Protein AF-A0A7V6GLW0-F1 (afdb_monomer_lite)

Structure (mmCIF, N/CA/C/O backbone):
data_AF-A0A7V6GLW0-F1
#
_entry.id   AF-A0A7V6GLW0-F1
#
loop_
_atom_site.group_PDB
_atom_site.id
_atom_site.type_symbol
_atom_site.label_atom_id
_atom_site.label_alt_id
_atom_site.label_comp_id
_atom_site.label_asym_id
_atom_site.label_entity_id
_atom_site.label_seq_id
_atom_site.pdbx_PDB_ins_code
_atom_site.Cartn_x
_atom_site.Cartn_y
_atom_site.Cartn_z
_atom_site.occupancy
_atom_site.B_iso_or_equiv
_atom_site.auth_seq_id
_atom_site.auth_comp_id
_atom_site.auth_asym_id
_atom_site.auth_atom_id
_atom_site.pdbx_PDB_model_num
ATOM 1 N N . MET A 1 1 ? -23.493 -5.681 39.456 1.00 42.09 1 MET A N 1
ATOM 2 C CA . MET A 1 1 ? -22.398 -4.701 39.622 1.00 42.09 1 MET A CA 1
ATOM 3 C C . MET A 1 1 ? -21.091 -5.356 39.201 1.00 42.09 1 MET A C 1
ATOM 5 O O . MET A 1 1 ? -20.483 -6.046 40.001 1.00 42.09 1 MET A O 1
ATOM 9 N N . SER A 1 2 ? -20.687 -5.198 37.941 1.00 34.03 2 SER A N 1
ATOM 10 C CA . SER A 1 2 ? -19.346 -5.561 37.465 1.00 34.03 2 SER A CA 1
ATOM 11 C C . SER A 1 2 ? -19.133 -4.948 36.084 1.00 34.03 2 SER A C 1
ATOM 13 O O . SER A 1 2 ? -19.873 -5.266 35.157 1.00 34.03 2 SER A O 1
ATOM 15 N N . GLY A 1 3 ? -18.117 -4.092 35.952 1.00 33.69 3 GLY A N 1
ATOM 16 C CA . GLY A 1 3 ? -17.464 -3.875 34.661 1.00 33.69 3 GLY A CA 1
ATOM 17 C C . GLY A 1 3 ? -17.689 -2.543 33.948 1.00 33.69 3 GLY A C 1
ATOM 18 O O . GLY A 1 3 ? -17.604 -2.523 32.727 1.00 33.69 3 GLY A O 1
ATOM 19 N N . ASN A 1 4 ? -17.887 -1.420 34.648 1.00 43.41 4 ASN A N 1
ATOM 20 C CA . ASN A 1 4 ? -17.813 -0.090 34.013 1.00 43.41 4 ASN A CA 1
ATOM 21 C C . ASN A 1 4 ? -16.354 0.394 33.798 1.00 43.41 4 ASN A C 1
ATOM 23 O O . ASN A 1 4 ? -16.052 1.574 33.934 1.00 43.41 4 ASN A O 1
ATOM 27 N N . LEU A 1 5 ? -15.434 -0.530 33.488 1.00 46.34 5 LEU A N 1
ATOM 28 C CA . LEU A 1 5 ? -14.016 -0.253 33.204 1.00 46.34 5 LEU A CA 1
ATOM 29 C C . LEU A 1 5 ? -13.705 -0.185 31.697 1.00 46.34 5 LEU A C 1
ATOM 31 O O . LEU A 1 5 ? -12.561 0.037 31.320 1.00 46.34 5 LEU A O 1
ATOM 35 N N . PHE A 1 6 ? -14.705 -0.330 30.821 1.00 50.81 6 PHE A N 1
ATOM 36 C CA . PHE A 1 6 ? -14.492 -0.432 29.368 1.00 50.81 6 PHE A CA 1
ATOM 37 C C . PHE A 1 6 ? -14.782 0.833 28.563 1.00 50.81 6 PHE A C 1
ATOM 39 O O . PHE A 1 6 ? -14.852 0.785 27.337 1.00 50.81 6 PHE A O 1
ATOM 46 N N . SER A 1 7 ? -14.898 1.979 29.220 1.00 53.25 7 SER A N 1
ATOM 47 C CA . SER A 1 7 ? -14.986 3.254 28.526 1.00 53.25 7 SER A CA 1
ATOM 48 C C . SER A 1 7 ? -14.091 4.230 29.250 1.00 53.25 7 SER A C 1
ATOM 50 O O . SER A 1 7 ? -14.503 4.862 30.218 1.00 53.25 7 SER A O 1
ATOM 52 N N . GLN A 1 8 ? -12.838 4.353 28.809 1.00 56.09 8 GLN A N 1
ATOM 53 C CA . GLN A 1 8 ? -12.172 5.622 29.045 1.00 56.09 8 GLN A CA 1
ATOM 54 C C . GLN A 1 8 ? -13.026 6.655 28.295 1.00 56.09 8 GLN A C 1
ATOM 56 O O . GLN A 1 8 ? -13.079 6.588 27.063 1.00 56.09 8 GLN A O 1
ATOM 61 N N . PRO A 1 9 ? -13.705 7.594 28.981 1.00 61.47 9 PRO A N 1
ATOM 62 C CA . PRO A 1 9 ? -14.568 8.581 28.326 1.00 61.47 9 PRO A CA 1
ATOM 63 C C . PRO A 1 9 ? -13.811 9.381 27.255 1.00 61.47 9 PRO A C 1
ATOM 65 O O . PRO A 1 9 ? -14.406 9.905 26.316 1.00 61.47 9 PRO A O 1
ATOM 68 N N . ASN A 1 10 ? -12.480 9.410 27.361 1.00 69.62 10 ASN A N 1
ATOM 69 C CA . ASN A 1 10 ? -11.580 10.006 26.394 1.00 69.62 10 ASN A CA 1
ATOM 70 C C . ASN A 1 10 ? -11.612 9.308 25.021 1.00 69.62 10 ASN A C 1
ATOM 72 O O . ASN A 1 10 ? -11.688 9.991 24.010 1.00 69.62 10 ASN A O 1
ATOM 76 N N . ILE A 1 11 ? -11.649 7.970 24.950 1.00 75.44 11 ILE A N 1
ATOM 77 C CA . ILE A 1 11 ? -11.635 7.240 23.665 1.00 75.44 11 ILE A CA 1
ATOM 78 C C . ILE A 1 11 ? -12.945 7.456 22.912 1.00 75.44 11 ILE A C 1
ATOM 80 O O . ILE A 1 11 ? -12.931 7.773 21.725 1.00 75.44 11 ILE A O 1
ATOM 84 N N . LEU A 1 12 ? -14.078 7.345 23.607 1.00 79.69 12 LEU A N 1
ATOM 85 C CA . LEU A 1 12 ? -15.385 7.584 23.002 1.00 79.69 12 LEU A CA 1
ATOM 86 C C . LEU A 1 12 ? -15.500 9.027 22.488 1.00 79.69 12 LEU A C 1
ATOM 88 O O . LEU A 1 12 ? -16.009 9.254 21.392 1.00 79.69 12 LEU A O 1
ATOM 92 N N . ASN A 1 13 ? -14.991 10.001 23.249 1.00 81.50 13 ASN A N 1
ATOM 93 C CA . ASN A 1 13 ? -14.949 11.397 22.817 1.00 81.50 13 ASN A CA 1
ATOM 94 C C . ASN A 1 13 ? -13.990 11.627 21.645 1.00 81.50 13 ASN A C 1
ATOM 96 O O . ASN A 1 13 ? -14.321 12.406 20.754 1.00 81.50 13 ASN A O 1
ATOM 100 N N . CYS A 1 14 ? -12.838 10.956 21.610 1.00 82.19 14 CYS A N 1
ATOM 101 C CA . CYS A 1 14 ? -11.927 11.003 20.469 1.00 82.19 14 CYS A CA 1
ATOM 102 C C . CYS A 1 14 ? -12.598 10.451 19.210 1.00 82.19 14 CYS A C 1
ATOM 104 O O . CYS A 1 14 ? -12.594 11.126 18.188 1.00 82.19 14 CYS A O 1
ATOM 106 N N . ILE A 1 15 ? -13.261 9.293 19.298 1.00 84.75 15 ILE A N 1
ATOM 107 C CA . ILE A 1 15 ? -14.000 8.713 18.168 1.00 84.75 15 ILE A CA 1
ATOM 108 C C . ILE A 1 15 ? -15.096 9.674 17.701 1.00 84.75 15 ILE A C 1
ATOM 110 O O . ILE A 1 15 ? -15.170 9.962 16.514 1.00 84.75 15 ILE A O 1
ATOM 114 N N . LYS A 1 16 ? -15.893 10.242 18.617 1.00 85.25 16 LYS A N 1
ATOM 115 C CA . LYS A 1 16 ? -16.924 11.242 18.277 1.00 85.25 16 LYS A CA 1
ATOM 116 C C . LYS A 1 16 ? -16.358 12.467 17.556 1.00 85.25 16 LYS A C 1
ATOM 118 O O . LYS A 1 16 ? -17.003 12.974 16.644 1.00 85.25 16 LYS A O 1
ATOM 123 N N . LYS A 1 17 ? -15.181 12.954 17.963 1.00 86.75 17 LYS A N 1
ATOM 124 C CA . LYS A 1 17 ? -14.516 14.095 17.315 1.00 86.75 17 LYS A CA 1
ATOM 125 C C . LYS A 1 17 ? -13.995 13.727 15.927 1.00 86.75 17 LYS A C 1
ATOM 127 O O . LYS A 1 17 ? -14.241 14.464 14.981 1.00 86.75 17 LYS A O 1
ATOM 132 N N . SER A 1 18 ? -13.328 12.581 15.808 1.00 86.12 18 SER A N 1
ATOM 133 C CA . SER A 1 18 ? -12.696 12.144 14.563 1.00 86.12 18 SER A CA 1
ATOM 134 C C . SER A 1 18 ? -13.682 11.592 13.534 1.00 86.12 18 SER A C 1
ATOM 136 O O . SER A 1 18 ? -13.373 11.623 12.352 1.00 86.12 18 SER A O 1
ATOM 138 N N . VAL A 1 19 ? -14.879 11.137 13.927 1.00 89.19 19 VAL A N 1
ATOM 139 C CA . VAL A 1 19 ? -15.866 10.548 12.995 1.00 89.19 19 VAL A CA 1
ATOM 140 C C . VAL A 1 19 ? -16.252 11.492 11.854 1.00 89.19 19 VAL A C 1
ATOM 142 O O . VAL A 1 19 ? -16.580 11.043 10.761 1.00 89.19 19 VAL A O 1
ATOM 145 N N . ASN A 1 20 ? -16.195 12.804 12.091 1.00 85.50 20 ASN A N 1
ATOM 146 C CA . ASN A 1 20 ? -16.520 13.808 11.080 1.00 85.50 20 ASN A CA 1
ATOM 147 C C . ASN A 1 20 ? -15.403 14.011 10.046 1.00 85.50 20 A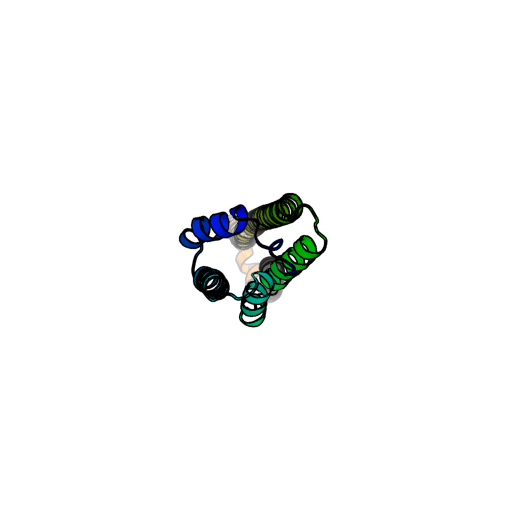SN A C 1
ATOM 149 O O . ASN A 1 20 ? -15.680 14.550 8.980 1.00 85.50 20 ASN A O 1
ATOM 153 N N . GLU A 1 21 ? -14.180 13.574 10.351 1.00 87.44 21 GLU A N 1
ATOM 154 C CA . GLU A 1 21 ? -12.999 13.646 9.479 1.00 87.44 21 GLU A CA 1
ATOM 155 C C . GLU A 1 21 ? -12.766 12.341 8.696 1.00 87.44 21 GLU A C 1
ATOM 157 O O . GLU A 1 21 ? -11.854 12.265 7.877 1.00 87.44 21 GLU A O 1
ATOM 162 N N . ILE A 1 22 ? -13.561 11.300 8.967 1.00 87.44 22 ILE A N 1
ATOM 163 C CA . ILE A 1 22 ? -13.482 10.001 8.293 1.00 87.44 22 ILE A CA 1
ATOM 164 C C . ILE A 1 22 ? -14.377 10.021 7.048 1.00 87.44 22 ILE A C 1
ATOM 166 O O . ILE A 1 22 ? -15.516 10.485 7.102 1.00 87.44 22 ILE A O 1
ATOM 170 N N . ASP A 1 23 ? -13.880 9.472 5.940 1.00 87.81 23 ASP A N 1
ATOM 171 C CA . ASP A 1 23 ? -14.654 9.283 4.711 1.00 87.81 23 ASP A CA 1
ATOM 172 C C . ASP A 1 23 ? -15.570 8.042 4.790 1.00 87.81 23 ASP A C 1
ATOM 174 O O . ASP A 1 23 ? -15.282 7.053 5.476 1.00 87.81 23 ASP A O 1
ATOM 178 N N . GLU A 1 24 ? -16.685 8.060 4.056 1.00 84.94 24 GLU A N 1
ATOM 179 C CA . GLU A 1 24 ? -17.516 6.862 3.859 1.00 84.94 24 GLU A CA 1
ATOM 180 C C . GLU A 1 24 ? -16.745 5.773 3.084 1.00 84.94 24 GLU A C 1
ATOM 182 O O . GLU A 1 24 ? -15.926 6.102 2.221 1.00 84.94 24 GLU A O 1
ATOM 187 N N . PRO A 1 25 ? -16.984 4.469 3.343 1.00 84.50 25 PRO A N 1
ATOM 188 C CA . PRO A 1 25 ? -18.034 3.879 4.193 1.00 84.50 25 PRO A CA 1
ATOM 189 C C . PRO A 1 25 ? -17.657 3.727 5.680 1.00 84.50 25 PRO A C 1
ATOM 191 O O . PRO A 1 25 ? -18.473 3.313 6.501 1.00 84.50 25 PRO A O 1
ATOM 194 N N . LEU A 1 26 ? -16.404 4.025 6.042 1.00 85.31 26 LEU A N 1
ATOM 195 C CA . LEU A 1 26 ? -15.882 3.768 7.388 1.00 85.31 26 LEU A CA 1
ATOM 196 C C . LEU A 1 26 ? -16.541 4.668 8.443 1.00 85.31 26 LEU A C 1
ATOM 198 O O . LEU A 1 26 ? -16.692 4.276 9.602 1.00 85.31 26 LEU A O 1
ATOM 202 N N . LYS A 1 27 ? -16.948 5.873 8.038 1.00 87.44 27 LYS A N 1
ATOM 203 C CA . LYS A 1 27 ? -17.690 6.811 8.877 1.00 87.44 27 LYS A CA 1
ATOM 204 C C . LYS A 1 27 ? -19.008 6.217 9.375 1.00 87.44 27 LYS A C 1
ATOM 206 O O . LYS A 1 27 ? -19.247 6.250 10.584 1.00 87.44 27 LYS A O 1
ATOM 211 N N . GLY A 1 28 ? -19.823 5.643 8.485 1.00 87.94 28 GLY A N 1
ATOM 212 C CA . GLY A 1 28 ? -21.085 5.000 8.855 1.00 87.94 28 GLY A CA 1
ATOM 213 C C . GLY A 1 28 ? -20.907 3.891 9.895 1.00 87.94 28 GLY A C 1
ATOM 214 O O . GLY A 1 28 ? -21.658 3.827 10.867 1.00 87.94 28 GLY A O 1
ATOM 215 N N . ASP A 1 29 ? -19.857 3.082 9.756 1.00 89.38 29 ASP A N 1
ATOM 216 C CA . ASP A 1 29 ? -19.553 2.000 10.696 1.00 89.38 29 ASP A CA 1
ATOM 217 C C . ASP A 1 29 ? -19.206 2.511 12.106 1.00 89.38 29 ASP A C 1
ATOM 219 O O . ASP A 1 29 ? -19.700 1.981 13.103 1.00 89.38 29 ASP A O 1
ATOM 223 N N . PHE A 1 30 ? -18.403 3.574 12.224 1.00 89.06 30 PHE A N 1
ATOM 224 C CA . PHE A 1 30 ? -18.094 4.163 13.533 1.00 89.06 30 PHE A CA 1
ATOM 225 C C . PHE A 1 30 ? -19.289 4.894 14.158 1.00 89.06 30 PHE A C 1
ATOM 227 O O . PHE A 1 30 ? -19.434 4.877 15.383 1.00 89.06 30 PHE A O 1
ATOM 234 N N . ILE A 1 31 ? -20.158 5.516 13.355 1.00 90.19 31 ILE A N 1
ATOM 235 C CA . ILE A 1 31 ? -21.414 6.107 13.847 1.00 90.19 31 ILE A CA 1
ATOM 236 C C . ILE A 1 31 ? -22.307 5.013 14.436 1.00 90.19 31 ILE A C 1
ATOM 238 O O . ILE A 1 31 ? -22.805 5.163 15.551 1.00 90.19 31 ILE A O 1
ATOM 242 N N . GLU A 1 32 ? -22.435 3.880 13.749 1.00 90.00 32 GLU A N 1
ATOM 243 C CA . GLU A 1 32 ? -23.204 2.732 14.228 1.00 90.00 32 GLU A CA 1
ATOM 244 C C . GLU A 1 32 ? -22.645 2.184 15.554 1.00 90.00 32 GLU A C 1
ATOM 246 O O . GLU A 1 32 ? -23.405 1.879 16.476 1.00 90.00 32 GLU A O 1
ATOM 251 N N . VAL A 1 33 ? -21.316 2.132 15.711 1.00 90.19 33 VAL A N 1
ATOM 252 C CA . VAL A 1 33 ? -20.667 1.773 16.987 1.00 90.19 33 VAL A CA 1
ATOM 253 C C . VAL A 1 33 ? -21.061 2.739 18.109 1.00 90.19 33 VAL A C 1
ATOM 255 O O . VAL A 1 33 ? -21.391 2.295 19.213 1.00 90.19 33 VAL A O 1
ATOM 258 N N . LEU A 1 34 ? -21.043 4.050 17.846 1.00 88.81 34 LEU A N 1
ATOM 259 C CA . LEU A 1 34 ? -21.424 5.073 18.824 1.00 88.81 34 LEU A CA 1
ATOM 260 C C . LEU A 1 34 ? -22.904 4.970 19.210 1.00 88.81 34 LEU A C 1
ATOM 262 O O . LEU A 1 34 ? -23.229 5.062 20.393 1.00 88.81 34 LEU A O 1
ATOM 266 N N . GLU A 1 35 ? -23.790 4.744 18.240 1.00 89.62 35 GLU A N 1
ATOM 267 C CA . GLU A 1 35 ? -25.215 4.537 18.493 1.00 89.62 35 GLU A CA 1
ATOM 268 C C . GLU A 1 35 ? -25.476 3.281 19.317 1.00 89.62 35 GLU A C 1
ATOM 270 O O . GLU A 1 35 ? -26.240 3.321 20.279 1.00 89.62 35 GLU A O 1
ATOM 275 N N . ASN A 1 36 ? -24.843 2.165 18.957 1.00 87.12 36 ASN A N 1
ATOM 276 C CA . ASN A 1 36 ? -24.974 0.900 19.668 1.00 87.12 36 ASN A CA 1
ATOM 277 C C . ASN A 1 36 ? -24.514 1.039 21.120 1.00 87.12 36 ASN A C 1
ATOM 279 O O . ASN A 1 36 ? -25.212 0.603 22.037 1.00 87.12 36 ASN A O 1
ATOM 283 N N . TYR A 1 37 ? -23.399 1.734 21.345 1.00 86.06 37 TYR A N 1
ATOM 284 C CA . TYR A 1 37 ? -22.947 2.071 22.690 1.00 86.06 37 TYR A CA 1
ATOM 285 C C . TYR A 1 37 ? -23.962 2.949 23.442 1.00 86.06 37 TYR A C 1
ATOM 287 O O . TYR A 1 37 ? -24.303 2.659 24.588 1.00 86.06 37 TYR A O 1
ATOM 295 N N . SER A 1 38 ? -24.508 3.987 22.798 1.00 83.69 38 SER A N 1
ATOM 296 C CA . SER A 1 38 ? -25.563 4.834 23.374 1.00 83.69 38 SER A CA 1
ATOM 297 C C . SER A 1 38 ? -26.857 4.073 23.691 1.00 83.69 38 SER A C 1
ATOM 299 O O . SER A 1 38 ? -27.555 4.446 24.631 1.00 83.69 38 SER A O 1
ATOM 301 N N . LYS A 1 39 ? -27.157 2.992 22.959 1.00 87.50 39 LYS A N 1
ATOM 302 C CA . LYS A 1 39 ? -28.281 2.069 23.207 1.00 87.50 39 LYS A CA 1
ATOM 303 C C . LYS A 1 39 ? -28.014 1.086 24.362 1.00 87.50 39 LYS A C 1
ATOM 305 O O . LYS A 1 39 ? -28.882 0.280 24.682 1.00 87.50 39 LYS A O 1
ATOM 310 N N . GLY A 1 40 ? -26.844 1.151 25.003 1.00 81.88 40 GLY A N 1
ATOM 311 C CA . GLY A 1 40 ? -26.488 0.332 26.164 1.00 81.88 40 GLY A CA 1
ATOM 312 C C . GLY A 1 40 ? -25.683 -0.930 25.845 1.00 81.88 40 GLY A C 1
ATOM 313 O O . GLY A 1 40 ? -25.433 -1.722 26.754 1.00 81.88 40 GLY A O 1
ATOM 314 N N . LEU A 1 41 ? -25.248 -1.133 24.593 1.00 85.25 41 LEU A N 1
ATOM 315 C CA . LEU A 1 41 ? -24.310 -2.210 24.264 1.00 85.25 41 LEU A CA 1
ATOM 316 C C . LEU A 1 41 ? -22.924 -1.910 24.841 1.00 85.25 41 LEU A C 1
ATOM 318 O O . LEU A 1 41 ? -22.447 -0.774 24.837 1.00 85.25 41 LEU A O 1
ATOM 322 N N . VAL A 1 42 ? -22.235 -2.959 25.287 1.00 84.50 42 VAL A N 1
ATOM 323 C CA . VAL A 1 42 ? -20.839 -2.846 25.713 1.00 84.50 42 VAL A CA 1
ATOM 324 C C . VAL A 1 42 ? -19.992 -2.434 24.507 1.00 84.50 42 VAL A C 1
ATOM 326 O O . VAL A 1 42 ? -20.125 -3.000 23.424 1.00 84.50 42 VAL A O 1
ATOM 329 N N . PHE A 1 43 ? -19.086 -1.468 24.691 1.00 81.44 43 PHE A N 1
ATOM 330 C CA . PHE A 1 43 ? -18.266 -0.903 23.609 1.00 81.44 43 PHE A CA 1
ATOM 331 C C . PHE A 1 43 ? -17.520 -1.972 22.788 1.00 81.44 43 PHE A C 1
ATOM 333 O O . PHE A 1 43 ? -17.482 -1.913 21.561 1.00 81.44 43 PHE A O 1
ATOM 340 N N . LYS A 1 44 ? -17.000 -3.005 23.460 1.00 84.31 44 LYS A N 1
ATOM 341 C CA . LYS A 1 44 ? -16.382 -4.182 22.831 1.00 84.31 44 LYS A CA 1
ATOM 342 C C . LYS A 1 44 ? -17.325 -4.897 21.859 1.00 84.31 44 LYS A C 1
ATOM 344 O O . LYS A 1 44 ? -16.897 -5.297 20.780 1.00 84.31 44 LYS A O 1
ATOM 349 N N . ASP A 1 45 ? -18.583 -5.086 22.238 1.00 86.62 45 ASP A N 1
ATOM 350 C CA . ASP A 1 45 ? -19.549 -5.812 21.415 1.00 86.62 45 ASP A CA 1
ATOM 351 C C . ASP A 1 45 ? -20.033 -4.955 20.243 1.00 86.62 45 ASP A C 1
ATOM 353 O O . ASP A 1 45 ? -20.178 -5.473 19.138 1.00 86.62 45 ASP A O 1
ATOM 357 N N . ALA A 1 46 ? -20.149 -3.637 20.433 1.00 87.69 46 ALA A N 1
ATOM 358 C CA . ALA A 1 46 ? -20.385 -2.697 19.338 1.00 87.69 46 ALA A CA 1
ATOM 359 C C . ALA A 1 46 ? -19.256 -2.750 18.285 1.00 87.69 46 ALA A C 1
ATOM 361 O O . ALA A 1 46 ? -19.531 -2.858 17.092 1.00 87.69 46 ALA A O 1
ATOM 362 N N . LEU A 1 47 ? -17.986 -2.778 18.712 1.00 86.88 47 LEU A N 1
ATOM 363 C CA . LEU A 1 47 ? -16.844 -2.953 17.803 1.00 86.88 47 LEU A CA 1
ATOM 364 C C 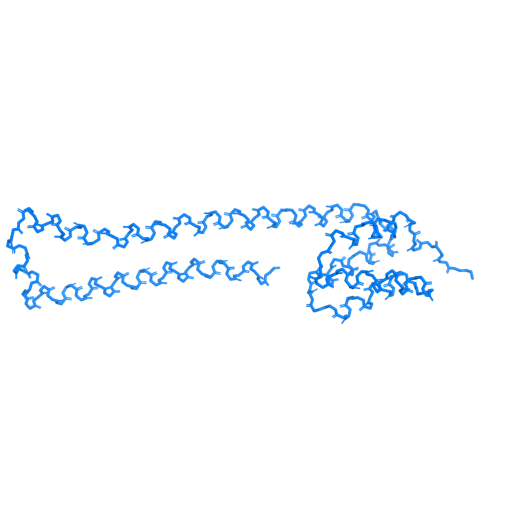. LEU A 1 47 ? -16.847 -4.318 17.098 1.00 86.88 47 LEU A C 1
ATOM 366 O O . LEU A 1 47 ? -16.506 -4.401 15.923 1.00 86.88 47 LEU A O 1
ATOM 370 N N . LYS A 1 48 ? -17.262 -5.398 17.771 1.00 89.19 48 LYS A N 1
ATOM 371 C CA . LYS A 1 48 ? -17.387 -6.721 17.132 1.00 89.19 48 LYS A CA 1
ATOM 372 C C . LYS A 1 48 ? -18.450 -6.755 16.036 1.00 89.19 48 LYS A C 1
ATOM 374 O O . LYS A 1 48 ? -18.270 -7.478 15.060 1.00 89.19 48 LYS A O 1
ATOM 379 N N . ILE A 1 49 ? -19.546 -6.012 16.195 1.00 89.44 49 ILE A N 1
ATOM 380 C CA . ILE A 1 49 ? -20.573 -5.878 15.152 1.00 89.44 49 ILE A CA 1
ATOM 381 C C . ILE A 1 49 ? -19.966 -5.199 13.919 1.00 89.44 49 ILE A C 1
ATOM 383 O O . ILE A 1 49 ? -20.099 -5.723 12.816 1.00 89.44 49 ILE A O 1
ATOM 387 N N . MET A 1 50 ? -19.210 -4.115 14.120 1.00 89.69 50 MET A N 1
ATOM 388 C CA . MET A 1 50 ? -18.469 -3.444 13.048 1.00 89.69 50 MET A CA 1
ATOM 389 C C . MET A 1 50 ? -17.480 -4.386 12.343 1.00 89.69 50 MET A C 1
ATOM 391 O O . MET A 1 50 ? -17.455 -4.428 11.118 1.00 89.69 50 MET A O 1
ATOM 395 N N . ILE A 1 51 ? -16.705 -5.182 13.092 1.00 89.12 51 ILE A N 1
ATOM 396 C CA . ILE A 1 51 ? -15.774 -6.167 12.510 1.00 89.12 51 ILE A CA 1
ATOM 397 C C . ILE A 1 51 ? -16.518 -7.180 11.633 1.00 89.12 51 ILE A C 1
ATOM 399 O O . ILE A 1 51 ? -16.067 -7.481 10.539 1.00 89.12 51 ILE A O 1
ATOM 403 N N . LYS A 1 52 ? -17.664 -7.697 12.091 1.00 87.56 52 LYS A N 1
ATOM 404 C CA . LYS A 1 52 ? -18.437 -8.700 11.339 1.00 87.56 52 LYS A CA 1
ATOM 405 C C . LYS A 1 52 ? -19.053 -8.166 10.048 1.00 87.56 52 LYS A C 1
ATOM 407 O O . LYS A 1 52 ? -19.307 -8.951 9.143 1.00 87.56 52 LYS A O 1
ATOM 412 N N . LYS A 1 53 ? -19.362 -6.872 10.003 1.00 86.62 53 LYS A N 1
ATOM 413 C CA . LYS A 1 53 ? -19.980 -6.208 8.850 1.00 86.62 53 LYS A CA 1
ATOM 414 C C . LYS A 1 53 ? -18.943 -5.771 7.809 1.00 86.62 53 LYS A C 1
ATOM 416 O O . LYS A 1 53 ? -19.296 -5.561 6.654 1.00 86.62 53 LYS A O 1
ATOM 421 N N . ASN A 1 54 ? -17.685 -5.617 8.216 1.00 83.69 54 ASN A N 1
ATOM 422 C CA . ASN A 1 54 ? -16.624 -5.089 7.375 1.00 83.69 54 ASN A CA 1
ATOM 423 C C . ASN A 1 54 ? -15.742 -6.209 6.804 1.00 83.69 54 ASN A C 1
ATOM 425 O O . ASN A 1 54 ? -15.096 -6.936 7.552 1.00 83.69 54 ASN A O 1
ATOM 429 N N . ASP A 1 55 ? -15.638 -6.285 5.477 1.00 77.19 55 ASP A N 1
ATOM 430 C CA . ASP A 1 55 ? -14.802 -7.275 4.777 1.00 77.19 55 ASP A CA 1
ATOM 431 C C . ASP A 1 55 ? -13.291 -6.950 4.817 1.00 77.19 55 ASP A C 1
ATOM 433 O O . ASP A 1 55 ? -12.451 -7.706 4.318 1.00 77.19 55 ASP A O 1
ATOM 437 N N . SER A 1 56 ? -12.900 -5.806 5.385 1.00 85.94 56 SER A N 1
ATOM 438 C CA . SER A 1 56 ? -11.498 -5.395 5.452 1.00 85.94 56 SER A CA 1
ATOM 439 C C . SER A 1 56 ? -10.734 -6.115 6.563 1.00 85.94 56 SER A C 1
ATOM 441 O O . SER A 1 56 ? -10.796 -5.750 7.741 1.00 85.94 56 SER A O 1
ATOM 443 N N . ARG A 1 57 ? -9.880 -7.064 6.162 1.00 83.00 57 ARG A N 1
ATOM 444 C CA . ARG A 1 57 ? -8.955 -7.789 7.053 1.00 83.00 57 ARG A CA 1
ATOM 445 C C . ARG A 1 57 ? -8.074 -6.868 7.908 1.00 83.00 57 ARG A C 1
ATOM 447 O O . ARG A 1 57 ? -7.773 -7.183 9.056 1.00 83.00 57 ARG A O 1
ATOM 454 N N . SER A 1 58 ? -7.660 -5.720 7.372 1.00 80.88 58 SER A N 1
ATOM 455 C CA . SER A 1 58 ? -6.860 -4.740 8.122 1.00 80.88 58 SER A CA 1
ATOM 456 C C . SER A 1 58 ? -7.638 -4.165 9.307 1.00 80.88 58 SER A C 1
ATOM 458 O O . SER A 1 58 ? -7.084 -4.002 10.391 1.00 80.88 58 SER A O 1
ATOM 460 N N . ILE A 1 59 ? -8.929 -3.885 9.114 1.00 83.94 59 ILE A N 1
ATOM 461 C CA . ILE A 1 59 ? -9.799 -3.327 10.154 1.00 83.94 59 ILE A CA 1
ATOM 462 C C . ILE A 1 59 ? -10.106 -4.389 11.210 1.00 83.94 59 ILE A C 1
ATOM 464 O O . ILE A 1 59 ? -10.023 -4.098 12.402 1.00 83.94 59 ILE A O 1
ATOM 468 N N . GLU A 1 60 ? -10.358 -5.630 10.791 1.00 88.31 60 GLU A N 1
ATOM 469 C CA . GLU A 1 60 ? -10.520 -6.767 11.699 1.00 88.31 60 GLU A CA 1
ATOM 470 C C . GLU A 1 60 ? -9.306 -6.941 12.624 1.00 88.31 60 GLU A C 1
ATOM 472 O O . GLU A 1 60 ? -9.474 -7.039 13.841 1.00 88.31 60 GLU A O 1
ATOM 477 N N . ILE A 1 61 ? -8.085 -6.936 12.074 1.00 84.06 61 ILE A N 1
ATOM 478 C CA . ILE A 1 61 ? -6.848 -7.102 12.854 1.00 84.06 61 ILE A CA 1
ATOM 479 C C . ILE A 1 61 ? -6.675 -5.956 13.858 1.00 84.06 61 ILE A C 1
ATOM 481 O O . ILE A 1 61 ? -6.405 -6.207 15.036 1.00 84.06 61 ILE A O 1
ATOM 485 N N . ILE A 1 62 ? -6.858 -4.705 13.419 1.00 85.56 62 ILE A N 1
ATOM 486 C CA . ILE A 1 62 ? -6.684 -3.522 14.273 1.00 85.56 62 ILE A CA 1
ATOM 487 C C . ILE A 1 62 ? -7.709 -3.518 15.411 1.00 85.56 62 ILE A C 1
ATOM 489 O O . ILE A 1 62 ? -7.335 -3.348 16.572 1.00 85.56 62 ILE A O 1
ATOM 493 N N . LEU A 1 63 ? -8.993 -3.730 15.105 1.00 87.62 63 LEU A N 1
ATOM 494 C CA . LEU A 1 63 ? -10.064 -3.668 16.101 1.00 87.62 63 LEU A CA 1
ATOM 495 C C . LEU A 1 63 ? -10.049 -4.874 17.049 1.00 87.62 63 LEU A C 1
ATOM 497 O O . LEU A 1 63 ? -10.257 -4.706 18.250 1.00 87.62 63 LEU A O 1
ATOM 501 N N . SER A 1 64 ? -9.742 -6.075 16.557 1.00 86.62 64 SER A N 1
ATOM 502 C CA . SER A 1 64 ? -9.592 -7.267 17.407 1.00 86.62 64 SER A CA 1
ATOM 503 C C . SER A 1 64 ? -8.381 -7.146 18.330 1.00 86.62 64 SER A C 1
ATOM 505 O O . SER A 1 64 ? -8.470 -7.466 19.517 1.00 86.62 64 SER A O 1
ATOM 507 N N . GLY A 1 65 ? -7.261 -6.631 17.809 1.00 84.31 65 GLY A N 1
ATOM 508 C CA . GLY A 1 65 ? -6.073 -6.319 18.599 1.00 84.31 65 GLY A CA 1
ATOM 509 C C . GLY A 1 65 ? -6.355 -5.259 19.662 1.00 84.31 65 GLY A C 1
ATOM 510 O O . GLY A 1 65 ? -5.966 -5.438 20.813 1.00 84.31 65 GLY A O 1
ATOM 511 N N . PHE A 1 66 ? -7.109 -4.214 19.311 1.00 84.81 66 PHE A N 1
ATOM 512 C CA . PHE A 1 66 ? -7.559 -3.185 20.248 1.00 84.81 66 PHE A CA 1
ATOM 513 C C . PHE A 1 66 ? -8.427 -3.771 21.371 1.00 84.81 66 PHE A C 1
ATOM 515 O O . PHE A 1 66 ? -8.171 -3.508 22.546 1.00 84.81 66 PHE A O 1
ATOM 522 N N . ILE A 1 67 ? -9.421 -4.598 21.029 1.00 84.56 67 ILE A N 1
ATOM 523 C CA . ILE A 1 67 ? -10.289 -5.279 22.002 1.00 84.56 67 ILE A CA 1
ATOM 524 C C . ILE A 1 67 ? -9.447 -6.137 22.959 1.00 84.56 67 ILE A C 1
ATOM 526 O O . ILE A 1 67 ? -9.583 -6.019 24.177 1.00 84.56 67 ILE A O 1
ATOM 530 N N . ALA A 1 68 ? -8.523 -6.941 22.425 1.00 84.50 68 ALA A N 1
ATOM 531 C CA . ALA A 1 68 ? -7.645 -7.794 23.221 1.00 84.50 68 ALA A CA 1
ATOM 532 C C . ALA A 1 68 ? -6.677 -6.994 24.113 1.00 84.50 68 ALA A C 1
ATOM 534 O O . ALA A 1 68 ? -6.425 -7.383 25.255 1.00 84.50 68 ALA A O 1
ATOM 535 N N . ALA A 1 69 ? -6.139 -5.877 23.614 1.00 78.38 69 ALA A N 1
ATOM 536 C CA . ALA A 1 69 ? -5.268 -4.976 24.368 1.00 78.38 69 ALA A CA 1
ATOM 537 C C . ALA A 1 69 ? -6.015 -4.315 25.540 1.00 78.38 69 ALA A C 1
ATOM 539 O O . ALA A 1 69 ? -5.485 -4.247 26.654 1.00 78.38 69 ALA A O 1
ATOM 540 N N . ASN A 1 70 ? -7.258 -3.891 25.304 1.00 78.81 70 ASN A N 1
ATOM 541 C CA . ASN A 1 70 ? -8.125 -3.287 26.312 1.00 78.81 70 ASN A CA 1
ATOM 542 C C . ASN A 1 70 ? -8.548 -4.304 27.392 1.00 78.81 70 ASN A C 1
ATOM 544 O O . ASN A 1 70 ? -8.508 -4.002 28.579 1.00 78.81 70 ASN A O 1
ATOM 548 N N . GLU A 1 71 ? -8.877 -5.543 27.009 1.00 78.75 71 GLU A N 1
ATOM 549 C CA . GLU A 1 71 ? -9.216 -6.623 27.954 1.00 78.75 71 GLU A CA 1
ATOM 550 C C . GLU A 1 71 ? -8.058 -7.025 28.866 1.00 78.75 71 GLU A C 1
ATOM 552 O O . GLU A 1 71 ? -8.271 -7.340 30.034 1.00 78.75 71 GLU A O 1
ATOM 557 N N . LYS A 1 72 ? -6.829 -7.001 28.343 1.00 78.12 72 LYS A N 1
ATOM 558 C CA . LYS A 1 72 ? -5.617 -7.303 29.113 1.00 78.12 72 LYS A CA 1
ATOM 559 C C . LYS A 1 72 ? -5.162 -6.139 30.004 1.00 78.12 72 LYS A C 1
ATOM 561 O O . LYS A 1 72 ? -4.167 -6.291 30.705 1.00 78.12 72 LYS A O 1
ATOM 566 N N . GLY A 1 73 ? -5.844 -4.987 29.963 1.00 67.44 73 GLY A N 1
ATOM 567 C CA . GLY A 1 73 ? -5.465 -3.786 30.716 1.00 67.44 73 GLY A CA 1
ATOM 568 C C . GLY A 1 73 ? -4.132 -3.175 30.270 1.00 67.44 73 GLY A C 1
ATOM 569 O O . GLY A 1 73 ? -3.471 -2.497 31.051 1.00 67.44 73 GLY A O 1
ATOM 570 N N . THR A 1 74 ? -3.703 -3.450 29.034 1.00 69.62 74 THR A N 1
ATOM 571 C CA . THR A 1 74 ? -2.464 -2.882 28.483 1.00 69.62 74 THR A CA 1
ATOM 572 C C . THR A 1 74 ? -2.642 -1.403 28.147 1.00 69.62 74 THR A C 1
ATOM 574 O O . THR A 1 74 ? -3.765 -0.929 27.979 1.00 69.62 74 THR A O 1
ATOM 577 N N . ASP A 1 75 ? -1.540 -0.657 28.034 1.00 77.31 75 ASP A N 1
ATOM 578 C CA . ASP A 1 75 ? -1.597 0.746 27.618 1.00 77.31 75 ASP A CA 1
ATOM 579 C C . ASP A 1 75 ? -2.110 0.864 26.172 1.00 77.31 75 ASP A C 1
ATOM 581 O O . ASP A 1 75 ? -1.385 0.667 25.193 1.00 77.31 75 ASP A O 1
ATOM 585 N N . ILE A 1 76 ? -3.394 1.191 26.053 1.00 71.44 76 ILE A N 1
ATOM 586 C CA . ILE A 1 76 ? -4.110 1.361 24.789 1.00 71.44 76 ILE A CA 1
ATOM 587 C C . ILE A 1 76 ? -3.471 2.475 23.953 1.00 71.44 76 ILE A C 1
ATOM 589 O O . ILE A 1 76 ? -3.418 2.364 22.728 1.00 71.44 76 ILE A O 1
ATOM 593 N N . ASN A 1 77 ? -2.931 3.517 24.598 1.00 76.88 77 ASN A N 1
ATOM 594 C CA . ASN A 1 77 ? -2.249 4.599 23.892 1.00 76.88 77 ASN A CA 1
ATOM 595 C C . ASN A 1 77 ? -0.990 4.073 23.204 1.00 76.88 77 ASN A C 1
ATOM 597 O O . ASN A 1 77 ? -0.733 4.425 22.054 1.00 76.88 77 ASN A O 1
ATOM 601 N N . LYS A 1 78 ? -0.248 3.170 23.855 1.00 76.69 78 LYS A N 1
ATOM 602 C CA . LYS A 1 78 ? 0.912 2.500 23.255 1.00 76.69 78 LYS A CA 1
ATOM 603 C C . LYS A 1 78 ? 0.515 1.603 22.080 1.00 76.69 78 LYS A C 1
ATOM 605 O O . LYS A 1 78 ? 1.180 1.644 21.047 1.00 76.69 78 LYS A O 1
ATOM 610 N N . PHE A 1 79 ? -0.568 0.827 22.203 1.00 81.31 79 PHE A N 1
ATOM 611 C CA . PHE A 1 79 ? -1.061 -0.008 21.097 1.00 81.31 79 PHE A CA 1
ATOM 612 C C . PHE A 1 79 ? -1.473 0.841 19.886 1.00 81.31 79 PHE A C 1
ATOM 614 O O . PHE A 1 79 ? -1.000 0.591 18.779 1.00 81.31 79 PHE A O 1
ATOM 621 N N . ILE A 1 80 ? -2.299 1.873 20.096 1.00 75.38 80 ILE A N 1
ATOM 622 C CA . ILE A 1 80 ? -2.750 2.775 19.027 1.00 75.38 80 ILE A CA 1
ATOM 623 C C . ILE A 1 80 ? -1.562 3.505 18.394 1.00 75.38 80 ILE A C 1
ATOM 625 O O . ILE A 1 80 ? -1.481 3.553 17.170 1.00 75.38 80 ILE A O 1
ATOM 629 N N . SER A 1 81 ? -0.620 4.020 19.192 1.00 83.38 81 SER A N 1
ATOM 630 C CA . SER A 1 81 ? 0.573 4.701 18.663 1.00 83.38 81 SER A CA 1
ATOM 631 C C . SER A 1 81 ? 1.399 3.766 17.779 1.00 83.38 81 SER A C 1
ATOM 633 O O . SER A 1 81 ? 1.758 4.139 16.670 1.00 83.38 81 SER A O 1
ATOM 635 N N . CYS A 1 82 ? 1.583 2.510 18.199 1.00 84.38 82 CYS A N 1
ATOM 636 C CA . CYS A 1 82 ? 2.271 1.497 17.400 1.00 84.38 82 CYS A CA 1
ATOM 637 C C . CYS A 1 82 ? 1.551 1.196 16.071 1.00 84.38 82 CYS A C 1
ATOM 639 O O . CYS A 1 82 ? 2.200 1.093 15.032 1.00 84.38 82 CYS A O 1
ATOM 641 N N . GLN A 1 83 ? 0.216 1.098 16.068 1.00 84.94 83 GLN A N 1
ATOM 642 C CA . GLN A 1 83 ? -0.545 0.912 14.824 1.00 84.94 83 GLN A CA 1
ATOM 643 C C . GLN A 1 83 ? -0.482 2.150 13.914 1.00 84.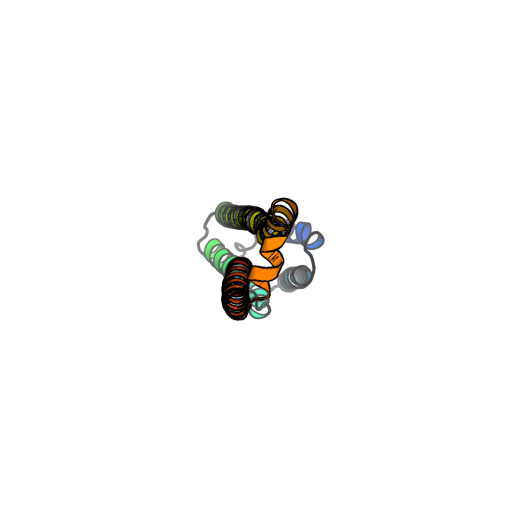94 83 GLN A C 1
ATOM 645 O O . GLN A 1 83 ? -0.383 2.011 12.695 1.00 84.94 83 GLN A O 1
ATOM 650 N N . ILE A 1 84 ? -0.506 3.360 14.482 1.00 83.69 84 ILE A N 1
ATOM 651 C CA . ILE A 1 84 ? -0.345 4.611 13.726 1.00 83.69 84 ILE A CA 1
ATOM 652 C C . ILE A 1 84 ? 1.038 4.667 13.073 1.00 83.69 84 ILE A C 1
ATOM 654 O O . ILE A 1 84 ? 1.129 5.001 11.889 1.00 83.69 84 ILE A O 1
ATOM 658 N N . ASP A 1 85 ? 2.092 4.320 13.810 1.00 86.12 85 ASP A N 1
ATOM 659 C CA . ASP A 1 85 ? 3.459 4.281 13.287 1.00 86.12 85 ASP A CA 1
ATOM 660 C C . ASP A 1 85 ? 3.576 3.260 12.148 1.00 86.12 85 ASP A C 1
ATOM 662 O O . ASP A 1 85 ? 4.045 3.608 11.065 1.00 86.12 85 ASP A O 1
ATOM 666 N N . TYR A 1 86 ? 3.006 2.062 12.315 1.00 86.81 86 TYR A N 1
ATOM 667 C CA . TYR A 1 86 ? 2.936 1.050 11.257 1.00 86.81 86 TYR A CA 1
ATOM 668 C C . TYR A 1 86 ? 2.202 1.547 9.993 1.00 86.81 86 TYR A C 1
ATOM 670 O O . TYR A 1 86 ? 2.681 1.368 8.869 1.00 86.81 86 TYR A O 1
ATOM 678 N N . 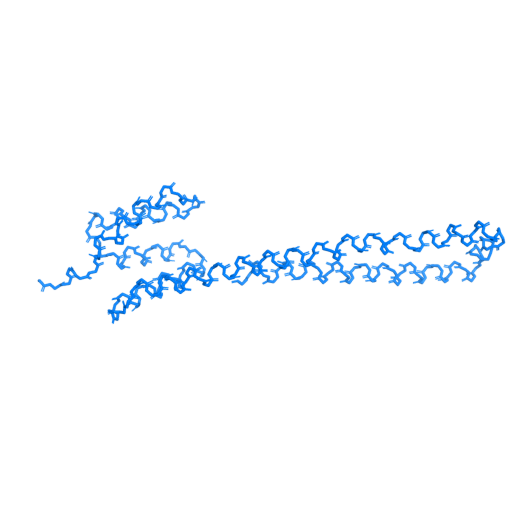ILE A 1 87 ? 1.054 2.223 10.142 1.00 82.44 87 ILE A N 1
ATOM 679 C CA . ILE A 1 87 ? 0.307 2.804 9.010 1.00 82.44 87 ILE A CA 1
ATOM 680 C C . ILE A 1 87 ? 1.136 3.889 8.304 1.00 82.44 87 ILE A C 1
ATOM 682 O O . ILE A 1 87 ? 1.151 3.957 7.069 1.00 82.44 87 ILE A O 1
ATOM 686 N N . ARG A 1 88 ? 1.830 4.744 9.067 1.00 85.69 88 ARG A N 1
ATOM 687 C CA . ARG A 1 88 ? 2.691 5.807 8.526 1.00 85.69 88 ARG A CA 1
ATOM 688 C C . ARG A 1 88 ? 3.881 5.231 7.763 1.00 85.69 88 ARG A C 1
ATOM 690 O O . ARG A 1 88 ? 4.137 5.684 6.646 1.00 85.69 88 ARG A O 1
ATOM 697 N N . GLU A 1 89 ? 4.543 4.210 8.302 1.00 84.06 89 GLU A N 1
ATOM 698 C CA . GLU A 1 89 ? 5.617 3.480 7.620 1.00 84.06 89 GLU A CA 1
ATOM 699 C C . GLU A 1 89 ? 5.121 2.852 6.314 1.00 84.06 89 GLU A C 1
ATOM 701 O O . GLU A 1 89 ? 5.727 3.047 5.259 1.00 84.06 89 GLU A O 1
ATOM 706 N N . LYS A 1 90 ? 3.959 2.187 6.340 1.00 83.06 90 LYS A N 1
ATOM 707 C CA . LYS A 1 90 ? 3.350 1.594 5.14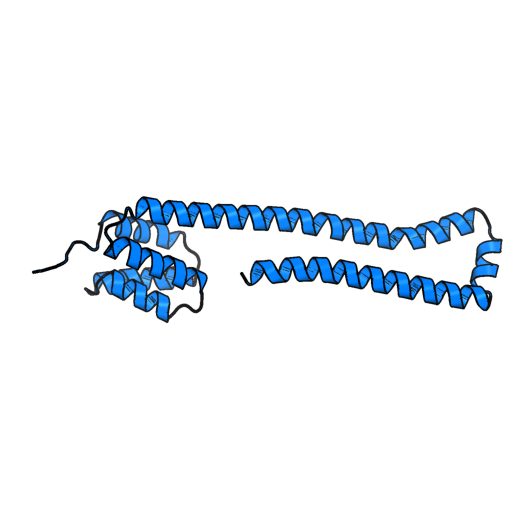0 1.00 83.06 90 LYS A CA 1
ATOM 708 C C . LYS A 1 90 ? 3.033 2.650 4.073 1.00 83.06 90 LYS A C 1
ATOM 710 O O . LYS A 1 90 ? 3.252 2.415 2.883 1.00 83.06 90 LYS A O 1
ATOM 715 N N . LYS A 1 91 ? 2.561 3.839 4.468 1.00 82.44 91 LYS A N 1
ATOM 716 C CA . LYS A 1 91 ? 2.317 4.962 3.544 1.00 82.44 91 LYS A CA 1
ATOM 717 C C . LYS A 1 91 ? 3.619 5.506 2.949 1.00 82.44 91 LYS A C 1
ATOM 719 O O . LYS A 1 91 ? 3.674 5.753 1.744 1.00 82.44 91 LYS A O 1
ATOM 724 N N . ALA A 1 92 ? 4.663 5.668 3.762 1.00 79.12 92 ALA A N 1
ATOM 725 C CA . ALA A 1 92 ? 5.979 6.096 3.292 1.00 79.12 92 ALA A CA 1
ATOM 726 C C . ALA A 1 92 ? 6.569 5.090 2.291 1.00 79.12 92 ALA A C 1
ATOM 728 O O . ALA A 1 92 ? 7.047 5.485 1.228 1.00 79.12 92 ALA A O 1
ATOM 729 N N . LEU A 1 93 ? 6.430 3.792 2.572 1.00 75.12 93 LEU A N 1
ATOM 730 C CA . LEU A 1 93 ? 6.846 2.718 1.676 1.00 75.12 93 LEU A CA 1
ATOM 731 C C . LEU A 1 93 ? 6.069 2.745 0.351 1.00 75.12 93 LEU A C 1
ATOM 733 O O . LEU A 1 93 ? 6.673 2.664 -0.717 1.00 75.12 93 LEU A O 1
ATOM 737 N N . LYS A 1 94 ? 4.744 2.942 0.391 1.00 74.38 94 LYS A N 1
ATOM 738 C CA . LYS A 1 94 ? 3.917 3.096 -0.818 1.00 74.38 94 LYS A CA 1
ATOM 739 C C . LYS A 1 94 ? 4.386 4.270 -1.681 1.00 74.38 94 LYS A C 1
ATOM 741 O O . LYS A 1 94 ? 4.473 4.135 -2.900 1.00 74.38 94 LYS A O 1
ATOM 746 N N . ASN A 1 95 ? 4.720 5.400 -1.062 1.00 73.44 95 ASN A N 1
ATOM 747 C CA . ASN A 1 95 ? 5.235 6.570 -1.772 1.00 73.44 95 ASN A CA 1
ATOM 748 C C . ASN A 1 95 ? 6.610 6.296 -2.392 1.00 73.44 95 ASN A C 1
ATOM 750 O O . ASN A 1 95 ? 6.819 6.601 -3.565 1.00 73.44 95 ASN A O 1
ATOM 754 N N . TYR A 1 96 ? 7.517 5.674 -1.638 1.00 71.06 96 TYR A N 1
ATOM 755 C CA . TYR A 1 96 ? 8.844 5.297 -2.122 1.00 71.06 96 TYR A CA 1
ATOM 756 C C . TYR A 1 96 ? 8.759 4.348 -3.325 1.00 71.06 96 TYR A C 1
ATOM 758 O O . TYR A 1 96 ? 9.415 4.567 -4.342 1.00 71.06 96 TYR A O 1
ATOM 766 N N . ILE A 1 97 ? 7.868 3.353 -3.266 1.00 65.81 97 ILE A N 1
ATOM 767 C CA . ILE A 1 97 ? 7.647 2.420 -4.374 1.00 65.81 97 ILE A CA 1
ATOM 768 C C . ILE A 1 97 ? 6.996 3.115 -5.575 1.00 65.81 97 ILE A C 1
ATOM 770 O O . ILE A 1 97 ? 7.361 2.822 -6.713 1.00 65.81 97 ILE A O 1
ATOM 774 N N . ASN A 1 98 ? 6.082 4.064 -5.362 1.00 67.25 98 ASN A N 1
ATOM 775 C CA . ASN A 1 98 ? 5.490 4.832 -6.458 1.00 67.25 98 ASN A CA 1
ATOM 776 C C . ASN A 1 98 ? 6.541 5.686 -7.192 1.00 67.25 98 ASN A C 1
ATOM 778 O O . ASN A 1 98 ? 6.553 5.734 -8.422 1.00 67.25 98 ASN A O 1
ATOM 782 N N . ILE A 1 99 ? 7.469 6.299 -6.453 1.00 67.06 99 ILE A N 1
ATOM 783 C CA . ILE A 1 99 ? 8.587 7.068 -7.018 1.00 67.06 99 ILE A CA 1
ATOM 784 C C . ILE A 1 99 ? 9.535 6.140 -7.794 1.00 67.06 99 ILE A C 1
ATOM 786 O O . ILE A 1 99 ? 9.829 6.395 -8.965 1.00 67.06 99 ILE A O 1
ATOM 790 N N . LEU A 1 100 ? 9.942 5.018 -7.189 1.00 59.75 100 LEU A N 1
ATOM 791 C CA . LEU A 1 100 ? 10.818 4.025 -7.819 1.00 59.75 100 LEU A CA 1
ATOM 792 C C . LEU A 1 100 ? 10.193 3.333 -9.033 1.00 59.75 100 LEU A C 1
ATOM 794 O O . LEU A 1 100 ? 10.918 2.946 -9.938 1.00 59.75 100 LEU A O 1
ATOM 798 N N . SER A 1 101 ? 8.870 3.177 -9.080 1.00 62.25 101 SER A N 1
ATOM 799 C CA . SER A 1 101 ? 8.172 2.546 -10.212 1.00 62.25 101 SER A CA 1
ATOM 800 C C . SER A 1 101 ? 7.923 3.519 -11.367 1.00 62.25 101 SER A C 1
ATOM 802 O O . SER A 1 101 ? 7.708 3.098 -12.503 1.00 62.25 101 SER A O 1
ATOM 804 N N . THR A 1 102 ? 7.960 4.824 -11.094 1.00 52.69 102 THR A N 1
ATOM 805 C CA . THR A 1 102 ? 7.701 5.875 -12.083 1.00 52.69 102 THR A CA 1
ATOM 806 C C . THR A 1 102 ? 8.949 6.203 -12.910 1.00 52.69 102 THR A C 1
ATOM 808 O O . THR A 1 102 ? 8.847 6.363 -14.125 1.00 52.69 102 THR A O 1
ATOM 811 N N . GLY A 1 103 ? 10.143 6.202 -12.307 1.00 59.38 103 GLY A N 1
ATOM 812 C CA . GLY A 1 103 ? 11.413 6.421 -13.023 1.00 59.38 103 GLY A CA 1
ATOM 813 C C . GLY A 1 103 ? 11.682 5.435 -14.182 1.00 59.38 103 GLY A C 1
ATOM 814 O O . GLY A 1 103 ? 11.975 5.875 -15.296 1.00 59.38 103 GLY A O 1
ATOM 815 N N . PRO A 1 104 ? 11.523 4.110 -13.985 1.00 53.62 104 PRO A N 1
ATOM 816 C CA . PRO A 1 104 ? 11.710 3.104 -15.027 1.00 53.62 104 PRO A CA 1
ATOM 817 C C . PRO A 1 104 ? 10.668 3.175 -16.143 1.00 53.62 104 PRO A C 1
ATOM 819 O O . PRO A 1 104 ? 11.015 2.891 -17.284 1.00 53.62 104 PRO A O 1
ATOM 822 N N . LYS A 1 105 ? 9.417 3.581 -15.862 1.00 63.81 105 LYS A N 1
ATOM 823 C CA . LYS A 1 105 ? 8.404 3.781 -16.917 1.00 63.81 105 LYS A CA 1
ATOM 824 C C . LYS A 1 105 ? 8.847 4.862 -17.897 1.00 63.81 105 LYS A C 1
ATOM 826 O O . LYS A 1 105 ? 8.836 4.623 -19.101 1.00 63.81 105 LYS A O 1
ATOM 831 N N . TYR A 1 106 ? 9.302 6.009 -17.393 1.00 59.69 106 TYR A N 1
ATOM 832 C CA . TYR A 1 106 ? 9.822 7.070 -18.257 1.00 59.69 106 TYR A CA 1
ATOM 833 C C . TYR A 1 106 ? 11.100 6.636 -18.990 1.00 59.69 106 TYR A C 1
ATOM 835 O O . TYR A 1 106 ? 11.214 6.862 -20.191 1.00 59.69 106 TYR A O 1
ATOM 843 N N . SER A 1 107 ? 12.013 5.926 -18.318 1.00 66.56 107 SER A N 1
ATOM 844 C CA . SER A 1 107 ? 13.218 5.372 -18.957 1.00 66.56 107 SER A CA 1
ATOM 845 C C . SER A 1 107 ? 12.900 4.332 -20.045 1.00 66.56 107 SER A C 1
ATOM 847 O O . SER A 1 107 ? 13.534 4.319 -21.097 1.00 66.56 107 SER A O 1
ATOM 849 N N . SER A 1 108 ? 11.861 3.509 -19.862 1.00 67.50 108 SER A N 1
ATOM 850 C CA . SER A 1 108 ? 11.444 2.509 -20.855 1.00 67.50 108 SER A CA 1
ATOM 851 C C . SER A 1 108 ? 11.004 3.139 -22.180 1.00 67.50 108 SER A C 1
ATOM 853 O O . SER A 1 108 ? 11.290 2.588 -23.240 1.00 67.50 108 SER A O 1
ATOM 855 N N . TYR A 1 109 ? 10.402 4.333 -22.134 1.00 72.56 109 TYR A N 1
ATOM 856 C CA . TYR A 1 109 ? 10.055 5.098 -23.331 1.00 72.56 109 TYR A CA 1
ATOM 857 C C . TYR A 1 109 ? 11.303 5.635 -24.050 1.00 72.56 109 TYR A C 1
ATOM 859 O O . TYR A 1 109 ? 11.383 5.585 -25.276 1.00 72.56 109 TYR A O 1
ATOM 867 N N . PHE A 1 110 ? 12.324 6.072 -23.304 1.00 76.62 110 PHE A N 1
ATOM 868 C CA . PHE A 1 110 ? 13.614 6.456 -23.888 1.00 76.62 110 PHE A CA 1
ATOM 869 C C . PHE A 1 110 ? 14.333 5.267 -24.533 1.00 76.62 110 PHE A C 1
ATOM 871 O O . PHE A 1 110 ? 14.823 5.391 -25.652 1.00 76.62 110 PHE A O 1
ATOM 878 N N . ILE A 1 111 ? 14.337 4.098 -23.885 1.00 79.69 111 ILE A N 1
ATOM 879 C CA . ILE A 1 111 ? 14.882 2.854 -24.454 1.00 79.69 111 ILE A CA 1
ATOM 880 C C . ILE A 1 111 ? 14.125 2.470 -25.732 1.00 79.69 111 ILE A C 1
ATOM 882 O O . ILE A 1 111 ? 14.740 2.000 -26.690 1.00 79.69 111 ILE A O 1
ATOM 886 N N . MET A 1 112 ? 12.815 2.745 -25.782 1.00 76.06 112 MET A N 1
ATOM 887 C CA . MET A 1 112 ? 11.985 2.508 -26.961 1.00 76.06 112 MET A CA 1
ATOM 888 C C . MET A 1 112 ? 12.431 3.329 -28.189 1.00 76.06 112 MET A C 1
ATOM 890 O O . MET A 1 112 ? 12.329 2.862 -29.323 1.00 76.06 112 MET A O 1
ATOM 894 N N . LEU A 1 113 ? 12.975 4.531 -27.963 1.00 81.00 113 LEU A N 1
ATOM 895 C CA . LEU A 1 113 ? 13.451 5.445 -29.006 1.00 81.00 113 LEU A CA 1
ATOM 896 C C . LEU A 1 113 ? 14.870 5.135 -29.511 1.00 81.00 113 LEU A C 1
ATOM 898 O O . LEU A 1 113 ? 15.181 5.455 -30.659 1.00 81.00 113 LEU A O 1
ATOM 902 N N . ILE A 1 114 ? 15.721 4.492 -28.701 1.00 85.81 114 ILE A N 1
ATOM 903 C CA . ILE A 1 114 ? 17.118 4.171 -29.055 1.00 85.81 114 ILE A CA 1
ATOM 904 C C . ILE A 1 114 ? 17.263 3.451 -30.410 1.00 85.81 114 ILE A C 1
ATOM 906 O O . ILE A 1 114 ? 18.066 3.919 -31.219 1.00 85.81 114 ILE A O 1
ATOM 910 N N . PRO A 1 115 ? 16.536 2.355 -30.716 1.00 80.62 115 PRO A N 1
ATOM 911 C CA . PRO A 1 115 ? 16.719 1.657 -31.990 1.00 80.62 115 PRO A CA 1
ATOM 912 C C . PRO A 1 115 ? 16.234 2.473 -33.193 1.00 80.62 115 PRO A C 1
ATOM 914 O O . PRO A 1 115 ? 16.789 2.360 -34.279 1.00 80.62 115 PRO A O 1
ATOM 917 N N . ILE A 1 116 ? 15.224 3.325 -33.012 1.00 84.38 116 ILE A N 1
ATOM 918 C CA . ILE A 1 116 ? 14.720 4.198 -34.079 1.00 84.38 116 ILE A CA 1
ATOM 919 C C . ILE A 1 116 ? 15.780 5.252 -34.406 1.00 84.38 116 ILE A C 1
ATOM 921 O O . ILE A 1 116 ? 16.143 5.442 -35.566 1.00 84.38 116 ILE A O 1
ATOM 925 N N . ILE A 1 117 ? 16.324 5.894 -33.371 1.00 86.25 117 ILE A N 1
ATOM 926 C CA . ILE A 1 117 ? 17.382 6.898 -33.505 1.00 86.25 117 ILE A CA 1
ATOM 927 C C . ILE A 1 117 ? 18.646 6.274 -34.106 1.00 86.25 117 ILE A C 1
ATOM 929 O O . ILE A 1 117 ? 19.259 6.880 -34.983 1.00 86.25 117 ILE A O 1
ATOM 933 N N . SER A 1 118 ? 19.022 5.058 -33.695 1.00 84.44 118 SER A N 1
ATOM 934 C CA . SER A 1 118 ? 20.208 4.390 -34.235 1.00 84.44 118 SER A CA 1
ATOM 935 C C . SER A 1 118 ? 20.066 4.082 -35.727 1.00 84.44 118 SER A C 1
ATOM 937 O O . SER A 1 118 ? 20.990 4.368 -36.486 1.00 84.44 118 SER A O 1
ATOM 939 N N . ILE A 1 119 ? 18.902 3.603 -36.182 1.00 84.44 119 ILE A N 1
ATOM 940 C CA . ILE A 1 119 ? 18.628 3.368 -37.610 1.00 84.44 119 ILE A CA 1
ATOM 941 C C . ILE A 1 119 ? 18.727 4.674 -38.407 1.00 84.44 119 ILE A C 1
ATOM 943 O O . ILE A 1 119 ? 19.344 4.701 -39.475 1.00 84.44 119 ILE A O 1
ATOM 947 N N . VAL A 1 120 ? 18.163 5.767 -37.883 1.00 85.69 120 VAL A N 1
ATOM 948 C CA . VAL A 1 120 ? 18.206 7.085 -38.534 1.00 85.69 120 VAL A CA 1
ATOM 949 C C . VAL A 1 120 ? 19.644 7.595 -38.648 1.00 85.69 120 VAL A C 1
ATOM 951 O O . VAL A 1 120 ? 20.069 7.973 -39.738 1.00 85.69 120 VAL A O 1
ATOM 954 N N . ILE A 1 121 ? 20.418 7.555 -37.560 1.00 88.06 121 ILE A N 1
ATOM 955 C CA . ILE A 1 121 ? 21.816 8.015 -37.547 1.00 88.06 121 ILE A CA 1
ATOM 956 C C . ILE A 1 121 ? 22.670 7.193 -38.517 1.00 88.06 121 ILE A C 1
ATOM 958 O O . ILE A 1 121 ? 23.410 7.763 -39.318 1.00 88.06 121 ILE A O 1
ATOM 962 N N . VAL A 1 122 ? 22.550 5.864 -38.492 1.00 85.50 122 VAL A N 1
ATOM 963 C CA . VAL A 1 122 ? 23.332 4.984 -39.374 1.00 85.50 122 VAL A CA 1
ATOM 964 C C . VAL A 1 122 ? 22.988 5.232 -40.846 1.00 85.50 122 VAL A C 1
ATOM 966 O O . VAL A 1 122 ? 23.886 5.276 -41.686 1.00 85.50 122 VAL A O 1
ATOM 969 N N . THR A 1 123 ? 21.713 5.477 -41.158 1.00 84.25 123 THR A N 1
ATOM 970 C CA . THR A 1 123 ? 21.264 5.802 -42.521 1.00 84.25 123 THR A CA 1
ATOM 971 C C . THR A 1 123 ? 21.801 7.152 -43.006 1.00 84.25 123 THR A C 1
ATOM 973 O O . THR A 1 123 ? 22.148 7.288 -44.179 1.00 84.25 123 THR A O 1
ATOM 976 N N . LEU A 1 124 ? 21.891 8.152 -42.120 1.00 85.75 124 LEU A N 1
ATOM 977 C CA . LEU A 1 124 ? 22.463 9.464 -42.446 1.00 85.75 124 LEU A CA 1
ATOM 978 C C . LEU A 1 124 ? 23.966 9.381 -42.743 1.00 85.75 124 LEU A C 1
ATOM 980 O O . LEU A 1 124 ? 24.450 10.088 -43.624 1.00 85.75 124 LEU A O 1
ATOM 984 N N . ILE A 1 125 ? 24.691 8.510 -42.036 1.00 87.06 125 ILE A N 1
ATOM 985 C CA . ILE A 1 125 ? 26.130 8.290 -42.242 1.00 87.06 125 ILE A CA 1
ATOM 986 C C . ILE A 1 125 ? 26.385 7.461 -43.510 1.00 87.06 125 ILE A C 1
ATOM 988 O O . ILE A 1 125 ? 27.334 7.732 -44.243 1.00 87.06 125 ILE A O 1
ATOM 992 N N . ASN A 1 126 ? 25.548 6.456 -43.795 1.00 81.31 126 ASN A N 1
ATOM 993 C CA . ASN A 1 126 ? 25.705 5.586 -44.957 1.00 81.31 126 ASN A CA 1
ATOM 994 C C . ASN A 1 126 ? 24.357 5.246 -45.619 1.00 81.31 126 ASN A C 1
ATOM 996 O O . ASN A 1 126 ? 23.598 4.402 -45.138 1.00 81.31 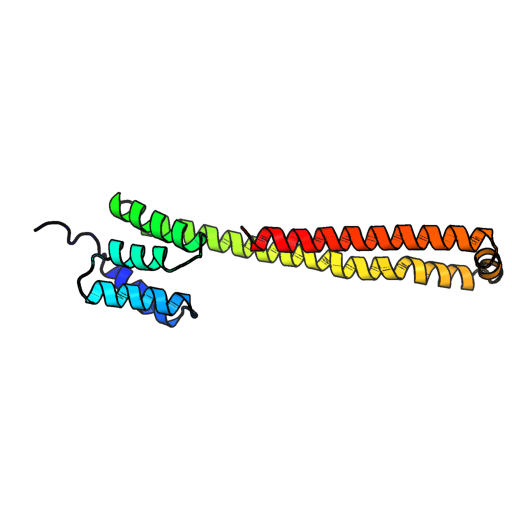126 ASN A O 1
ATOM 1000 N N . LYS A 1 127 ? 24.106 5.828 -46.800 1.00 73.81 127 LYS A N 1
ATOM 1001 C CA . LYS A 1 127 ? 22.891 5.572 -47.596 1.00 73.81 127 LYS A CA 1
ATOM 1002 C C . LYS A 1 127 ? 22.743 4.120 -48.074 1.00 73.81 127 LYS A C 1
ATOM 1004 O O . LYS A 1 127 ? 21.616 3.681 -48.286 1.00 73.81 127 LYS A O 1
ATOM 1009 N N . ASN A 1 128 ? 23.834 3.360 -48.196 1.00 75.81 128 ASN A N 1
ATOM 1010 C CA . ASN A 1 128 ? 23.791 1.946 -48.598 1.00 75.81 128 ASN A CA 1
ATOM 1011 C C . ASN A 1 128 ? 23.408 1.003 -47.445 1.00 75.81 128 ASN A C 1
ATOM 1013 O O . ASN A 1 128 ? 23.281 -0.203 -47.644 1.00 75.81 128 ASN A O 1
ATOM 1017 N N . PHE A 1 129 ? 23.214 1.517 -46.228 1.00 72.19 129 PHE A N 1
ATOM 1018 C CA . PHE A 1 129 ? 22.759 0.694 -45.111 1.00 72.19 129 PHE A CA 1
ATOM 1019 C C . PHE A 1 129 ? 21.306 0.227 -45.297 1.00 72.19 129 PHE A C 1
ATOM 1021 O O . PHE A 1 129 ? 20.980 -0.926 -45.020 1.00 72.19 129 PHE A O 1
ATOM 1028 N N . ILE A 1 130 ? 20.446 1.088 -45.853 1.00 71.88 130 ILE A N 1
ATOM 1029 C CA . ILE A 1 130 ? 19.035 0.775 -46.134 1.00 71.88 130 ILE A CA 1
ATOM 1030 C C . ILE A 1 130 ? 18.890 -0.383 -47.125 1.00 71.88 130 ILE A C 1
ATOM 1032 O O . ILE A 1 130 ? 18.027 -1.241 -46.947 1.00 71.88 130 ILE A O 1
ATOM 1036 N N . THR A 1 131 ? 19.743 -0.450 -48.148 1.00 75.19 131 THR A N 1
ATOM 1037 C CA . THR A 1 131 ? 19.684 -1.515 -49.159 1.00 75.19 131 THR A CA 1
ATOM 1038 C C . THR A 1 131 ? 20.091 -2.874 -48.589 1.00 75.19 131 THR A C 1
ATOM 1040 O O . THR A 1 131 ? 19.495 -3.883 -48.956 1.00 75.19 131 THR A O 1
ATOM 1043 N N . TYR A 1 132 ? 21.021 -2.915 -47.629 1.00 75.50 132 TYR A N 1
ATOM 1044 C CA . TYR A 1 132 ? 21.330 -4.132 -46.866 1.00 75.50 132 TYR A CA 1
ATOM 1045 C C . TYR A 1 132 ? 20.192 -4.547 -45.928 1.00 75.50 132 TYR A C 1
ATOM 1047 O O . TYR A 1 132 ? 19.914 -5.736 -45.782 1.00 75.50 132 TYR A O 1
ATOM 1055 N N . TYR A 1 133 ? 19.506 -3.574 -45.329 1.00 73.19 133 TYR A N 1
ATOM 1056 C CA . TYR A 1 133 ? 18.359 -3.812 -44.454 1.00 73.19 133 TYR A CA 1
ATOM 1057 C C . TYR A 1 133 ? 17.157 -4.412 -45.207 1.00 73.19 133 TYR A C 1
ATOM 1059 O O . TYR A 1 133 ? 16.444 -5.256 -44.671 1.00 73.19 133 TYR A O 1
ATOM 1067 N N . LEU A 1 134 ? 16.971 -4.010 -46.469 1.00 76.31 134 LEU A N 1
ATOM 1068 C CA . LEU A 1 134 ? 15.934 -4.507 -47.385 1.00 76.31 134 LEU A CA 1
ATOM 1069 C C . LEU A 1 134 ? 16.297 -5.830 -48.084 1.00 76.31 134 LEU A C 1
ATOM 1071 O O . LEU A 1 134 ? 15.456 -6.409 -48.770 1.00 76.31 134 LEU A O 1
ATOM 1075 N N . SER A 1 135 ? 17.527 -6.324 -47.924 1.00 84.19 135 SER A N 1
ATOM 1076 C CA . SER A 1 135 ? 17.933 -7.635 -48.441 1.00 84.19 135 SER A CA 1
ATOM 1077 C C . SER A 1 135 ? 17.231 -8.770 -47.685 1.00 84.19 135 SER A C 1
ATOM 1079 O O . SER A 1 135 ? 16.869 -8.618 -46.516 1.00 84.19 135 SER A O 1
ATOM 1081 N N . SER A 1 136 ? 17.084 -9.946 -48.309 1.00 81.50 136 SER A N 1
ATOM 1082 C CA . SER A 1 136 ? 16.423 -11.120 -47.712 1.00 81.50 136 SER A CA 1
ATOM 1083 C C . SER A 1 136 ? 16.992 -11.499 -46.339 1.00 81.50 136 SER A C 1
ATOM 1085 O O . SER A 1 136 ? 16.246 -11.911 -45.455 1.00 81.50 136 SER A O 1
ATOM 1087 N N . ILE A 1 137 ? 18.300 -11.307 -46.131 1.00 83.94 137 ILE A N 1
ATOM 1088 C CA . ILE A 1 137 ? 18.952 -11.555 -44.838 1.00 83.94 137 ILE A CA 1
ATOM 1089 C C . ILE A 1 137 ? 18.668 -10.438 -43.816 1.00 83.94 137 ILE A C 1
ATOM 1091 O O . ILE A 1 137 ? 18.500 -10.712 -42.629 1.00 83.94 137 ILE A O 1
ATOM 1095 N N . GLY A 1 138 ? 18.567 -9.186 -44.273 1.00 81.88 138 GLY A N 1
ATOM 1096 C CA . GLY A 1 138 ? 18.308 -8.015 -43.433 1.00 81.88 138 GLY A CA 1
ATOM 1097 C C . GLY A 1 138 ? 16.905 -8.033 -42.833 1.00 81.88 138 GLY A C 1
ATOM 1098 O O . GLY A 1 138 ? 16.737 -7.742 -41.649 1.00 81.88 138 GLY A O 1
ATOM 1099 N N . ILE A 1 139 ? 15.916 -8.490 -43.606 1.00 83.81 139 ILE A N 1
ATOM 1100 C CA . ILE A 1 139 ? 14.529 -8.643 -43.149 1.00 83.81 139 ILE A CA 1
ATOM 1101 C C . ILE A 1 139 ? 14.441 -9.647 -41.989 1.00 83.81 139 ILE A C 1
ATOM 1103 O O . ILE A 1 139 ? 13.801 -9.361 -40.978 1.00 83.81 139 ILE A O 1
ATOM 1107 N N . ILE A 1 140 ? 15.125 -10.792 -42.087 1.00 87.50 140 ILE A N 1
ATOM 1108 C CA . ILE A 1 140 ? 15.127 -11.826 -41.035 1.00 87.50 140 ILE A CA 1
ATOM 1109 C C . ILE A 1 140 ? 15.735 -11.282 -39.736 1.00 87.50 140 ILE A C 1
ATOM 1111 O O . ILE A 1 140 ? 15.158 -11.443 -38.659 1.00 87.50 140 ILE A O 1
ATOM 1115 N N . VAL A 1 141 ? 16.877 -10.595 -39.832 1.00 85.25 141 VAL A N 1
ATOM 1116 C CA . VAL A 1 141 ? 17.550 -9.989 -38.671 1.00 85.25 141 VAL A CA 1
ATOM 1117 C C . VAL A 1 141 ? 16.693 -8.886 -38.047 1.00 85.25 141 VAL A C 1
ATOM 1119 O O . VAL A 1 141 ? 16.619 -8.786 -36.822 1.00 85.25 141 VAL A O 1
ATOM 1122 N N . SER A 1 142 ? 15.999 -8.090 -38.862 1.00 82.94 142 SER A N 1
ATOM 1123 C CA . SER A 1 142 ? 15.117 -7.028 -38.377 1.00 82.94 142 SER A CA 1
ATOM 1124 C C . SER A 1 142 ? 13.892 -7.579 -37.641 1.00 82.94 142 SER A C 1
ATOM 1126 O O . SER A 1 142 ? 13.553 -7.093 -36.561 1.00 82.94 142 SER A O 1
ATOM 1128 N N . ILE A 1 143 ? 13.281 -8.653 -38.155 1.00 86.94 143 ILE A N 1
ATOM 1129 C CA . ILE A 1 143 ? 12.179 -9.352 -37.476 1.00 86.94 143 ILE A CA 1
ATOM 1130 C C . ILE A 1 143 ? 12.651 -9.908 -36.128 1.00 86.94 143 ILE A C 1
ATOM 1132 O O . ILE A 1 143 ? 11.983 -9.709 -35.114 1.00 86.94 143 ILE A O 1
ATOM 1136 N N . TYR A 1 144 ? 13.820 -10.553 -36.086 1.00 89.06 144 TYR A N 1
ATOM 1137 C CA . TYR A 1 144 ? 14.386 -11.063 -34.836 1.00 89.06 144 TYR A CA 1
ATOM 1138 C C . TYR A 1 144 ? 14.649 -9.941 -33.818 1.00 89.06 144 TYR A C 1
ATOM 1140 O O . TYR A 1 144 ? 14.291 -10.063 -32.644 1.00 89.06 144 TYR A O 1
ATOM 1148 N N . ALA A 1 145 ? 15.215 -8.819 -34.269 1.00 84.38 145 ALA A N 1
ATOM 1149 C CA . ALA A 1 145 ? 15.454 -7.649 -33.431 1.00 84.38 145 ALA A CA 1
ATOM 1150 C C . ALA A 1 145 ? 14.146 -7.064 -32.877 1.00 84.38 145 ALA A C 1
ATOM 1152 O O . ALA A 1 145 ? 14.068 -6.776 -31.684 1.00 84.38 145 ALA A O 1
ATOM 1153 N N . LEU A 1 146 ? 13.102 -6.953 -33.705 1.00 85.56 146 LEU A N 1
ATOM 1154 C CA . LEU A 1 146 ? 11.779 -6.489 -33.285 1.00 85.56 146 LEU A CA 1
ATOM 1155 C C . LEU A 1 146 ? 11.160 -7.401 -32.223 1.00 85.56 146 LEU A C 1
ATOM 1157 O O . LEU A 1 146 ? 10.665 -6.906 -31.213 1.00 85.56 146 LEU A O 1
ATOM 1161 N N . VAL A 1 147 ? 11.222 -8.722 -32.404 1.00 90.31 147 VAL A N 1
ATOM 1162 C CA . VAL A 1 147 ? 10.690 -9.687 -31.427 1.00 90.31 147 VAL A CA 1
ATOM 1163 C C . VAL A 1 147 ? 11.459 -9.612 -30.105 1.00 90.31 147 VAL A C 1
ATOM 1165 O O . VAL A 1 147 ? 10.848 -9.550 -29.035 1.00 90.31 147 VAL A O 1
ATOM 1168 N N . SER A 1 148 ? 12.791 -9.553 -30.155 1.00 85.44 148 SER A N 1
ATOM 1169 C CA . SER A 1 148 ? 13.634 -9.397 -28.962 1.00 85.44 148 SER A CA 1
ATOM 1170 C C . SER A 1 148 ? 13.325 -8.091 -28.217 1.00 85.44 148 SER A C 1
ATOM 1172 O O . SER A 1 148 ? 13.160 -8.061 -26.997 1.00 85.44 148 SER A O 1
ATOM 1174 N N . PHE A 1 149 ? 13.124 -7.006 -28.960 1.00 85.19 149 PHE A N 1
ATOM 1175 C CA . PHE A 1 149 ? 12.772 -5.715 -28.388 1.00 85.19 149 PHE A CA 1
ATOM 1176 C C . PHE A 1 149 ? 11.388 -5.715 -27.733 1.00 85.19 149 PHE A C 1
ATOM 1178 O O . PHE A 1 149 ? 11.217 -5.242 -26.609 1.00 85.19 149 PHE A O 1
ATOM 1185 N N . PHE A 1 150 ? 10.398 -6.297 -28.411 1.00 86.50 150 PHE A N 1
ATOM 1186 C CA . PHE A 1 150 ? 9.026 -6.354 -27.920 1.00 86.50 150 PHE A CA 1
ATOM 1187 C C . PHE A 1 150 ? 8.899 -7.254 -26.688 1.00 86.50 150 PHE A C 1
ATOM 1189 O O . PHE A 1 150 ? 8.211 -6.910 -25.728 1.00 86.50 150 PHE A O 1
ATOM 1196 N N . THR A 1 151 ? 9.610 -8.383 -26.666 1.00 86.12 151 THR A N 1
ATOM 1197 C CA . THR A 1 151 ? 9.668 -9.262 -25.489 1.00 86.12 151 THR A CA 1
ATOM 1198 C C . THR A 1 151 ? 10.334 -8.566 -24.300 1.00 86.12 151 THR A C 1
ATOM 1200 O O . THR A 1 151 ? 9.790 -8.618 -23.195 1.00 86.12 151 THR A O 1
ATOM 1203 N N . GLY A 1 152 ? 11.429 -7.826 -24.517 1.00 81.75 152 GLY A N 1
ATOM 1204 C CA . GLY A 1 152 ? 12.049 -6.977 -23.494 1.00 81.75 152 GLY A CA 1
ATOM 1205 C C . GLY A 1 152 ? 11.089 -5.922 -22.935 1.00 81.75 152 GLY A C 1
ATOM 1206 O O . GLY A 1 152 ? 10.946 -5.791 -21.718 1.00 81.75 152 GLY A O 1
ATOM 1207 N N . PHE A 1 153 ? 10.355 -5.228 -23.809 1.00 81.31 153 PHE A N 1
ATOM 1208 C CA . PHE A 1 153 ? 9.348 -4.241 -23.413 1.00 81.31 153 PHE A CA 1
ATOM 1209 C C . PHE A 1 153 ? 8.220 -4.858 -22.572 1.00 81.31 153 PHE A C 1
ATOM 1211 O O . PHE A 1 153 ? 7.852 -4.323 -21.523 1.00 81.31 153 PHE A O 1
ATOM 1218 N N . LEU A 1 154 ? 7.688 -6.012 -22.985 1.00 82.81 154 LEU A N 1
ATOM 1219 C CA . LEU A 1 154 ? 6.646 -6.721 -22.239 1.00 82.81 154 LEU A CA 1
ATOM 1220 C C . LEU A 1 154 ? 7.134 -7.180 -20.861 1.00 82.81 154 LEU A C 1
ATOM 1222 O O . LEU A 1 154 ? 6.391 -7.058 -19.887 1.00 82.81 154 LEU A O 1
ATOM 1226 N N . LEU A 1 155 ? 8.372 -7.670 -20.755 1.00 81.75 155 LEU A N 1
ATOM 1227 C CA . LEU A 1 155 ? 8.962 -8.085 -19.480 1.00 81.75 155 LEU A CA 1
ATOM 1228 C C . LEU A 1 155 ? 9.110 -6.905 -18.513 1.00 81.75 155 LEU A C 1
ATOM 1230 O O . LEU A 1 155 ? 8.689 -7.013 -17.361 1.00 81.75 155 LEU A O 1
ATOM 1234 N N . ILE A 1 156 ? 9.624 -5.765 -18.985 1.00 78.62 156 ILE A N 1
ATOM 1235 C CA . ILE A 1 156 ? 9.770 -4.545 -18.176 1.00 78.62 156 ILE A CA 1
ATOM 1236 C C . ILE A 1 156 ? 8.401 -4.067 -17.677 1.00 78.62 156 ILE A C 1
ATOM 1238 O O . ILE A 1 156 ? 8.214 -3.845 -16.478 1.00 78.62 156 ILE A O 1
ATOM 1242 N N . ASN A 1 157 ? 7.410 -3.990 -18.567 1.00 75.38 157 ASN A N 1
ATOM 1243 C CA . ASN A 1 157 ? 6.056 -3.580 -18.194 1.00 75.38 157 ASN A CA 1
ATOM 1244 C C . ASN A 1 157 ? 5.395 -4.554 -17.218 1.00 75.38 157 ASN A C 1
ATOM 1246 O O . ASN A 1 157 ? 4.700 -4.128 -16.294 1.00 75.38 157 ASN A O 1
ATOM 1250 N N . LYS A 1 158 ? 5.631 -5.860 -17.383 1.00 78.62 158 LYS A N 1
ATOM 1251 C CA . LYS A 1 158 ? 5.105 -6.887 -16.483 1.00 78.62 158 LYS A CA 1
ATOM 1252 C C . LYS A 1 158 ? 5.707 -6.765 -15.087 1.00 78.62 158 LYS A C 1
ATOM 1254 O O . LYS A 1 158 ? 4.956 -6.856 -14.122 1.00 78.62 158 LYS A O 1
ATOM 1259 N N . ILE A 1 159 ? 7.011 -6.510 -14.965 1.00 75.75 159 ILE A N 1
ATOM 1260 C CA . ILE A 1 159 ? 7.677 -6.300 -13.669 1.00 75.75 159 ILE A CA 1
ATOM 1261 C C . ILE A 1 159 ? 7.083 -5.080 -12.958 1.00 75.75 159 ILE A C 1
ATOM 1263 O O . ILE A 1 159 ? 6.657 -5.188 -11.808 1.00 75.75 159 ILE A O 1
ATOM 1267 N N . ILE A 1 160 ? 6.970 -3.949 -13.658 1.00 70.69 160 ILE A N 1
ATOM 1268 C CA . ILE A 1 160 ? 6.434 -2.706 -13.090 1.00 70.69 160 ILE A CA 1
ATOM 1269 C C . ILE A 1 160 ? 4.966 -2.872 -12.666 1.00 70.69 160 ILE A C 1
ATOM 1271 O O . ILE A 1 160 ? 4.569 -2.433 -11.586 1.00 70.69 160 ILE A O 1
ATOM 1275 N N . ASN A 1 161 ? 4.152 -3.533 -13.492 1.00 70.06 161 ASN A N 1
ATOM 1276 C CA . ASN A 1 161 ? 2.748 -3.777 -13.177 1.00 70.06 161 ASN A CA 1
ATOM 1277 C C . ASN A 1 161 ? 2.581 -4.736 -11.985 1.00 70.06 161 ASN A C 1
ATOM 1279 O O . ASN A 1 161 ? 1.727 -4.526 -11.124 1.00 70.06 161 ASN A O 1
ATOM 1283 N N . ASN A 1 162 ? 3.414 -5.777 -11.906 1.00 66.94 162 ASN A N 1
ATOM 1284 C CA . ASN A 1 162 ? 3.323 -6.770 -10.839 1.00 66.94 162 ASN A CA 1
ATOM 1285 C C . ASN A 1 162 ? 3.796 -6.217 -9.482 1.00 66.94 162 ASN A C 1
ATOM 1287 O O . ASN A 1 162 ? 3.220 -6.562 -8.451 1.00 66.94 162 ASN A O 1
ATOM 1291 N N . LEU A 1 163 ? 4.776 -5.304 -9.480 1.00 63.41 163 LEU A N 1
ATOM 1292 C CA . LEU A 1 163 ? 5.176 -4.541 -8.291 1.00 63.41 163 LEU A CA 1
ATOM 1293 C C . LEU A 1 163 ? 4.004 -3.714 -7.742 1.00 63.41 163 LEU A C 1
ATOM 1295 O O . LEU A 1 163 ? 3.706 -3.798 -6.555 1.00 63.41 163 LEU A O 1
ATOM 1299 N N . GLY A 1 164 ? 3.275 -2.993 -8.602 1.00 56.72 164 GLY A N 1
ATOM 1300 C CA . GLY A 1 164 ? 2.102 -2.215 -8.183 1.00 56.72 164 GLY A CA 1
ATOM 1301 C C . GLY A 1 164 ? 0.950 -3.072 -7.640 1.00 56.72 164 GLY A C 1
ATOM 1302 O O . GLY A 1 164 ? 0.272 -2.666 -6.698 1.00 56.72 164 GLY A O 1
ATOM 1303 N N . LYS A 1 165 ? 0.746 -4.274 -8.195 1.00 51.91 165 LYS A N 1
ATOM 1304 C CA . LYS A 1 165 ? -0.356 -5.167 -7.809 1.00 51.91 165 LYS A CA 1
ATOM 1305 C C . LYS A 1 165 ? -0.130 -5.862 -6.461 1.00 51.91 165 LYS A C 1
ATOM 1307 O O . LYS A 1 165 ? -1.067 -5.942 -5.679 1.00 51.91 165 LYS A O 1
ATOM 1312 N N . ASN A 1 166 ? 1.084 -6.323 -6.153 1.00 51.41 166 ASN A N 1
ATOM 1313 C CA . ASN A 1 166 ? 1.344 -7.061 -4.905 1.00 51.41 166 ASN A CA 1
ATOM 1314 C C . ASN A 1 166 ? 1.265 -6.190 -3.637 1.00 51.41 166 ASN A C 1
ATOM 1316 O O . ASN A 1 166 ? 0.960 -6.695 -2.565 1.00 51.41 166 ASN A O 1
ATOM 1320 N N . ILE A 1 167 ? 1.483 -4.878 -3.752 1.00 52.41 167 ILE A N 1
ATOM 1321 C CA . ILE A 1 167 ? 1.450 -3.948 -2.607 1.00 52.41 167 ILE A CA 1
ATOM 1322 C C . ILE A 1 167 ? 0.025 -3.485 -2.283 1.00 52.41 167 ILE A C 1
ATOM 1324 O O . ILE A 1 167 ? -0.258 -3.101 -1.154 1.00 52.41 167 ILE A O 1
ATOM 1328 N N . LEU A 1 168 ? -0.888 -3.508 -3.260 1.00 43.19 168 LEU A N 1
ATOM 1329 C CA . LEU A 1 168 ? -2.289 -3.122 -3.055 1.00 43.19 168 LEU A CA 1
ATOM 1330 C C . LEU A 1 168 ? -3.140 -4.241 -2.426 1.00 43.19 168 LEU A C 1
ATOM 1332 O O . LEU A 1 168 ? -4.264 -3.971 -2.017 1.00 43.19 168 LEU A O 1
ATOM 1336 N N . ILE A 1 169 ? -2.617 -5.471 -2.345 1.00 41.81 169 ILE A N 1
ATOM 1337 C CA . ILE A 1 169 ? -3.334 -6.669 -1.865 1.00 41.81 169 ILE A CA 1
ATOM 1338 C C . ILE A 1 169 ? -2.732 -7.194 -0.532 1.00 41.81 169 ILE A C 1
ATOM 1340 O O . ILE A 1 169 ? -3.212 -8.183 0.014 1.00 41.81 169 ILE A O 1
ATOM 1344 N N . SER A 1 170 ? -1.725 -6.522 0.050 1.00 41.75 170 SER A N 1
ATOM 1345 C CA . SER A 1 170 ? -1.241 -6.774 1.429 1.00 41.75 170 SER A CA 1
ATOM 1346 C C . SER A 1 170 ? -1.430 -5.544 2.304 1.00 41.75 170 SER A C 1
ATOM 1348 O O . SER A 1 170 ? -1.831 -5.640 3.478 1.00 41.75 170 SER A O 1
#

Secondary structure (DSSP, 8-state):
---TTS--HHHHHHHHHHGGGSPTTHHHHHHHHHHHHHTT--HHHHHHHHHHH---HHHHHHHHHHHHHHHTT--HHHHHHHHHHHHHHHHHHHHHHHHHHHHHHHHHHHHHHHHHHHHHHHHHH-TTHHHHHTSHHHHHHHHHHHHHHHHHHHHHHHHHHHHHHHHH--

pLDDT: mean 77.66, std 12.47, range [33.69, 90.31]

Radius of gyration: 29.36 Å; chains: 1; bounding box: 54×26×89 Å

Foldseek 3Di:
DDDPQQDPVVVLVVLVVCLVVDDPPVSVLSVQLNVCVVVVDRSLVSLVVSLVVDPDPVSVVLSVVLSVCSVVVHDSVVSVVVVVVVVVVLVVVVVVLVVVLVVVVVVLVVVVCVVVVVVVVVCVVPVCVVVVCPDPVNVVVVVVVVVVSVVVSVVSVCVSVVSVVVSVVD

Sequence (170 aa):
MSGNLFSQPNILNCIKKSVNEIDEPLKGDFIEVLENYSKGLVFKDALKIMIKKNDSRSIEIILSGFIAANEKGTDINKFISCQIDYIREKKALKNYINILSTGPKYSSYFIMLIPIISIVIVTLINKNFITYYLSSIGIIVSIYALVSFFTGFLLINKIINNLGKNILIS